Protein AF-0000000079467188 (afdb_homodimer)

Secondary structure (DSSP, 8-state):
--EEEEEEETTSS-HHHHHHHHHHHHHHHHHHH-GGGGGG-EEEEEEEPTTSEEETTEEE-HHHHHHHHH-/--EEEEEEETTSS-HHHHHHHHHHHHHHHHHHH-GGGGGG-EEEEEEEPTTSEEETTEEE-HHHHHHHHH-

InterPro domains:
  IPR004370 4-oxalocrotonate tautomerase-like domain [PF01361] (2-61)
  IPR014347 Tautomerase/MIF superfamily [G3DSA:3.30.429.10] (1-61)
  IPR014347 Tautomerase/MIF superfamily [SSF55331] (2-63)

Nearest PDB structures (foldseek):
  5cln-assembly2_I  TM=9.074E-01  e=2.224E-04  Pseudomonas putida
  3ry0-assembly1_A  TM=8.762E-01  e=1.809E-04  Streptomyces achromogenes
  3abf-assembly1_B  TM=8.597E-01  e=2.076E-04  Thermus thermophilus HB8
  3m21-assembly1_C  TM=8.565E-01  e=3.139E-04  Helicobacter pylori 26695
  3m21-assembly1_F  TM=7.450E-01  e=5.084E-04  Helicobacter pylori 26695

Solvent-accessible surface area (backbone atoms only — not comparable to full-atom values): 7704 Å² total; per-residue (Å²): 95,40,43,33,42,36,38,34,52,38,83,62,66,49,74,66,55,52,52,48,41,47,52,41,37,50,51,34,46,28,72,71,64,29,72,53,36,49,90,46,50,46,73,44,81,45,67,37,57,59,52,75,43,64,59,96,86,37,61,40,39,37,68,58,50,50,53,48,42,77,85,96,41,43,33,43,36,39,34,52,38,84,61,67,50,74,68,55,50,51,49,43,48,52,39,36,49,51,35,47,26,73,71,65,29,73,52,37,50,89,46,51,44,72,46,82,42,70,36,56,60,51,73,43,65,58,96,85,37,62,40,40,36,66,57,52,50,54,48,43,77,84

Organism: NCBI:txid2803784

Structure (mmCIF, N/CA/C/O backbone):
data_AF-0000000079467188-model_v1
#
loop_
_entity.id
_entity.type
_entity.pdbx_description
1 polymer 'Tautomerase family protein'
#
loop_
_atom_site.group_PDB
_atom_site.id
_atom_site.type_symbol
_atom_site.label_atom_id
_atom_site.label_alt_id
_atom_site.label_comp_id
_atom_site.label_asym_id
_atom_site.label_entity_id
_atom_site.label_seq_id
_atom_site.pdbx_PDB_ins_code
_atom_site.Cartn_x
_atom_site.Cartn_y
_atom_site.Cartn_z
_atom_site.occupancy
_atom_site.B_iso_or_equiv
_atom_site.auth_seq_id
_atom_site.auth_comp_id
_atom_site.auth_asym_id
_atom_site.auth_atom_id
_atom_site.pdbx_PDB_model_num
ATOM 1 N N . MET A 1 1 ? -3.857 12.547 3.951 1 74.75 1 MET A N 1
ATOM 2 C CA . MET A 1 1 ? -3.793 11.945 2.625 1 74.75 1 MET A CA 1
ATOM 3 C C . MET A 1 1 ? -2.578 11.031 2.504 1 74.75 1 MET A C 1
ATOM 5 O O . MET A 1 1 ? -1.45 11.508 2.359 1 74.75 1 MET A O 1
ATOM 9 N N . PRO A 1 2 ? -2.949 9.766 2.912 1 93.25 2 PRO A N 1
ATOM 10 C CA . PRO A 1 2 ? -2.039 8.82 2.264 1 93.25 2 PRO A CA 1
ATOM 11 C C . PRO A 1 2 ? -2.672 8.125 1.062 1 93.25 2 PRO A C 1
ATOM 13 O O . PRO A 1 2 ? -3.885 7.902 1.039 1 93.25 2 PRO A O 1
ATOM 16 N N . LEU A 1 3 ? -1.863 7.871 0.016 1 95.94 3 LEU A N 1
ATOM 17 C CA . LEU A 1 3 ? -2.25 6.996 -1.086 1 95.94 3 LEU A CA 1
ATOM 18 C C . LEU A 1 3 ? -1.447 5.699 -1.058 1 95.94 3 LEU A C 1
ATOM 20 O O . LEU A 1 3 ? -0.216 5.727 -1.014 1 95.94 3 LEU A O 1
ATOM 24 N N . ILE A 1 4 ? -2.207 4.613 -1.065 1 98.25 4 ILE A N 1
ATOM 25 C CA . ILE A 1 4 ? -1.576 3.297 -1.089 1 98.25 4 ILE A CA 1
ATOM 26 C C . ILE A 1 4 ? -1.94 2.574 -2.383 1 98.25 4 ILE A C 1
ATOM 28 O O . ILE A 1 4 ? -3.119 2.344 -2.662 1 98.25 4 ILE A O 1
ATOM 32 N N . ASP A 1 5 ? -0.909 2.248 -3.152 1 98.19 5 ASP A N 1
ATOM 33 C CA . ASP A 1 5 ? -1.101 1.442 -4.355 1 98.19 5 ASP A CA 1
ATOM 34 C C . ASP A 1 5 ? -0.672 -0.004 -4.117 1 98.19 5 ASP A C 1
ATOM 36 O O . ASP A 1 5 ? 0.472 -0.264 -3.74 1 98.19 5 ASP A O 1
ATOM 40 N N . ILE A 1 6 ? -1.548 -0.924 -4.348 1 98.44 6 ILE A N 1
ATOM 41 C CA . ILE A 1 6 ? -1.251 -2.35 -4.266 1 98.44 6 ILE A CA 1
ATOM 42 C C . ILE A 1 6 ? -1.15 -2.939 -5.668 1 98.44 6 ILE A C 1
ATOM 44 O O . ILE A 1 6 ? -2.111 -2.893 -6.441 1 98.44 6 ILE A O 1
ATOM 48 N N . GLN A 1 7 ? -0.005 -3.441 -5.98 1 97.44 7 GLN A N 1
ATOM 49 C CA . GLN A 1 7 ? 0.212 -4.098 -7.266 1 97.44 7 GLN A CA 1
ATOM 50 C C . GLN A 1 7 ? 0.262 -5.617 -7.105 1 97.44 7 GLN A C 1
ATOM 52 O O . GLN A 1 7 ? 1.071 -6.137 -6.336 1 97.44 7 GLN A O 1
ATOM 57 N N . LEU A 1 8 ? -0.51 -6.32 -7.875 1 96.62 8 LEU A N 1
ATOM 58 C CA . LEU A 1 8 ? -0.667 -7.77 -7.836 1 96.62 8 LEU A CA 1
ATOM 59 C C . LEU A 1 8 ? -0.571 -8.359 -9.234 1 96.62 8 LEU A C 1
ATOM 61 O O . LEU A 1 8 ? -0.738 -7.652 -10.234 1 96.62 8 LEU A O 1
ATOM 65 N N . ILE A 1 9 ? -0.286 -9.602 -9.25 1 95.12 9 ILE A N 1
ATOM 66 C CA . ILE A 1 9 ? -0.392 -10.32 -10.516 1 95.12 9 ILE A CA 1
ATOM 67 C C . ILE A 1 9 ? -1.849 -10.695 -10.773 1 95.12 9 ILE A C 1
ATOM 69 O O . ILE A 1 9 ? -2.555 -11.133 -9.867 1 95.12 9 ILE A O 1
ATOM 73 N N . GLN A 1 10 ? -2.271 -10.516 -12.047 1 96.56 10 GLN A N 1
ATOM 74 C CA . GLN A 1 10 ? -3.654 -10.766 -12.438 1 96.56 10 GLN A CA 1
ATOM 75 C C . GLN A 1 10 ? -4.027 -12.234 -12.25 1 96.56 10 GLN A C 1
ATOM 77 O O . GLN A 1 10 ? -3.258 -13.125 -12.609 1 96.56 10 GLN A O 1
ATOM 82 N N . GLY A 1 11 ? -5.211 -12.453 -11.656 1 95.69 11 GLY A N 1
ATOM 83 C CA . GLY A 1 11 ? -5.762 -13.797 -11.609 1 95.69 11 GLY A CA 1
ATOM 84 C C . GLY A 1 11 ? -5.367 -14.57 -10.367 1 95.69 11 GLY A C 1
ATOM 85 O O . GLY A 1 11 ? -5.785 -15.711 -10.18 1 95.69 11 GLY A O 1
ATOM 86 N N . VAL A 1 12 ? -4.586 -14.023 -9.57 1 95.44 12 VAL A N 1
ATOM 87 C CA . VAL A 1 12 ? -4.133 -14.742 -8.391 1 95.44 12 VAL A CA 1
ATOM 88 C C . VAL A 1 12 ? -5.148 -14.57 -7.262 1 95.44 12 VAL A C 1
ATOM 90 O O . VAL A 1 12 ? -5.469 -15.531 -6.551 1 95.44 12 VAL A O 1
ATOM 93 N N . PHE A 1 13 ? -5.695 -13.453 -7.102 1 96.62 13 PHE A N 1
ATOM 94 C CA . PHE A 1 13 ? -6.57 -13.156 -5.973 1 96.62 13 PHE A CA 1
ATOM 95 C C . PHE A 1 13 ? -7.988 -12.883 -6.445 1 96.62 13 PHE A C 1
ATOM 97 O O . PHE A 1 13 ? -8.195 -12.266 -7.492 1 96.62 13 PHE A O 1
ATOM 104 N N . THR A 1 14 ? -8.945 -13.203 -5.629 1 97.12 14 THR A N 1
ATOM 105 C CA . THR A 1 14 ? -10.352 -13 -5.941 1 97.12 14 THR A CA 1
ATOM 106 C C . THR A 1 14 ? -10.773 -11.57 -5.617 1 97.12 14 THR A C 1
ATOM 108 O O . THR A 1 14 ? -10.07 -10.852 -4.906 1 97.12 14 THR A O 1
ATOM 111 N N . PRO A 1 15 ? -11.922 -11.125 -6.211 1 97.62 15 PRO A N 1
ATOM 112 C CA . PRO A 1 15 ? -12.445 -9.805 -5.848 1 97.62 15 PRO A CA 1
ATOM 113 C C . PRO A 1 15 ? -12.648 -9.648 -4.34 1 97.62 15 PRO A C 1
ATOM 115 O O . PRO A 1 15 ? -12.391 -8.57 -3.791 1 97.62 15 PRO A O 1
ATOM 118 N N . GLU A 1 16 ? -13.102 -10.695 -3.707 1 98.25 16 GLU A N 1
ATOM 119 C CA . GLU A 1 16 ? -13.312 -10.656 -2.264 1 98.25 16 GLU A CA 1
ATOM 120 C C . GLU A 1 16 ? -11.992 -10.477 -1.519 1 98.25 16 GLU A C 1
ATOM 122 O O . GLU A 1 16 ? -11.922 -9.727 -0.544 1 98.25 16 GLU A O 1
ATOM 127 N N . GLN A 1 17 ? -11.047 -11.227 -1.94 1 97.88 17 GLN A N 1
ATOM 128 C CA . GLN A 1 17 ? -9.727 -11.102 -1.322 1 97.88 17 GLN A CA 1
ATOM 129 C C . GLN A 1 17 ? -9.164 -9.688 -1.503 1 97.88 17 GLN A C 1
ATOM 131 O O . GLN A 1 17 ? -8.586 -9.125 -0.575 1 97.88 17 GLN A O 1
ATOM 136 N N . LYS A 1 18 ? -9.305 -9.086 -2.678 1 98.12 18 LYS A N 1
ATOM 137 C CA . LYS A 1 18 ? -8.828 -7.73 -2.93 1 98.12 18 LYS A CA 1
ATOM 138 C C . LYS A 1 18 ? -9.562 -6.715 -2.061 1 98.12 18 LYS A C 1
ATOM 140 O O . LYS A 1 18 ? -8.953 -5.781 -1.534 1 98.12 18 LYS A O 1
ATOM 145 N N . ALA A 1 19 ? -10.828 -6.906 -1.887 1 98.56 19 ALA A N 1
ATOM 146 C CA . ALA A 1 19 ? -11.609 -6.047 -0.998 1 98.56 19 ALA A CA 1
ATOM 147 C C . ALA A 1 19 ? -11.109 -6.152 0.441 1 98.56 19 ALA A C 1
ATOM 149 O O . ALA A 1 19 ? -11.023 -5.145 1.146 1 98.56 19 ALA A O 1
ATOM 150 N N . GLU A 1 20 ? -10.828 -7.34 0.828 1 98.69 20 GLU A N 1
ATOM 151 C CA . GLU A 1 20 ? -10.297 -7.562 2.172 1 98.69 20 GLU A CA 1
ATOM 152 C C . GLU A 1 20 ? -8.938 -6.895 2.352 1 98.69 20 GLU A C 1
ATOM 154 O O . GLU A 1 20 ? -8.664 -6.301 3.396 1 98.69 20 GLU A O 1
ATOM 159 N N . MET A 1 21 ? -8.094 -6.992 1.315 1 98.5 21 MET A N 1
ATOM 160 C CA . MET A 1 21 ? -6.805 -6.305 1.36 1 98.5 21 MET A CA 1
ATOM 161 C C . MET A 1 21 ? -7 -4.805 1.565 1 98.5 21 MET A C 1
ATOM 163 O O . MET A 1 21 ? -6.328 -4.199 2.4 1 98.5 21 MET A O 1
ATOM 167 N N . ILE A 1 22 ? -7.898 -4.238 0.802 1 98.62 22 ILE A N 1
ATOM 168 C CA . ILE A 1 22 ? -8.172 -2.809 0.897 1 98.62 22 ILE A CA 1
ATOM 169 C C . ILE A 1 22 ? -8.586 -2.457 2.324 1 98.62 22 ILE A C 1
ATOM 171 O O . ILE A 1 22 ? -8.062 -1.512 2.916 1 98.62 22 ILE A O 1
ATOM 175 N N . SER A 1 23 ? -9.461 -3.238 2.881 1 98.69 23 SER A N 1
ATOM 176 C CA . SER A 1 23 ? -9.984 -2.975 4.219 1 98.69 23 SER A CA 1
ATOM 177 C C . SER A 1 23 ? -8.891 -3.096 5.273 1 98.69 23 SER A C 1
ATOM 179 O O . SER A 1 23 ? -8.719 -2.201 6.102 1 98.69 23 SER A O 1
ATOM 181 N N . LYS A 1 24 ? -8.172 -4.129 5.258 1 98.75 24 LYS A N 1
ATOM 182 C CA . LYS A 1 24 ? -7.16 -4.387 6.277 1 98.75 24 LYS A CA 1
ATOM 183 C C . LYS A 1 24 ? -6 -3.4 6.168 1 98.75 24 LYS A C 1
ATOM 185 O O . LYS A 1 24 ? -5.449 -2.965 7.18 1 98.75 24 LYS A O 1
ATOM 190 N N . VAL A 1 25 ? -5.598 -3.039 4.965 1 98.69 25 VAL A N 1
ATOM 191 C CA . VAL A 1 25 ? -4.543 -2.045 4.773 1 98.69 25 VAL A CA 1
ATOM 192 C C . VAL A 1 25 ? -5.023 -0.683 5.27 1 98.69 25 VAL A C 1
ATOM 194 O O . VAL A 1 25 ? -4.27 0.056 5.902 1 98.69 25 VAL A O 1
ATOM 197 N N . THR A 1 26 ? -6.25 -0.37 4.98 1 98.69 26 THR A N 1
ATOM 198 C CA . THR A 1 26 ? -6.816 0.867 5.508 1 98.69 26 THR A CA 1
ATOM 199 C C . THR A 1 26 ? -6.73 0.895 7.031 1 98.69 26 THR A C 1
ATOM 201 O O . THR A 1 26 ? -6.262 1.875 7.613 1 98.69 26 THR A O 1
ATOM 204 N N . GLU A 1 27 ? -7.137 -0.204 7.66 1 98.69 27 GLU A N 1
ATOM 205 C CA . GLU A 1 27 ? -7.102 -0.275 9.117 1 98.69 27 GLU A CA 1
ATOM 206 C C . GLU A 1 27 ? -5.676 -0.152 9.648 1 98.69 27 GLU A C 1
ATOM 208 O O . GLU A 1 27 ? -5.438 0.501 10.664 1 98.69 27 GLU A O 1
ATOM 213 N N . ALA A 1 28 ? -4.785 -0.805 9.023 1 98.62 28 ALA A N 1
ATOM 214 C CA . ALA A 1 28 ? -3.379 -0.713 9.406 1 98.62 28 ALA A CA 1
ATOM 215 C C . ALA A 1 28 ? -2.889 0.731 9.352 1 98.62 28 ALA A C 1
ATOM 217 O O . ALA A 1 28 ? -2.26 1.215 10.297 1 98.62 28 ALA A O 1
ATOM 218 N N . MET A 1 29 ? -3.18 1.412 8.258 1 98.38 29 MET A N 1
ATOM 219 C CA . MET A 1 29 ? -2.752 2.797 8.086 1 98.38 29 MET A CA 1
ATOM 220 C C . MET A 1 29 ? -3.389 3.701 9.133 1 98.38 29 MET A C 1
ATOM 222 O O . MET A 1 29 ? -2.697 4.484 9.789 1 98.38 29 MET A O 1
ATOM 226 N N . VAL A 1 30 ? -4.637 3.516 9.398 1 97.5 30 VAL A N 1
ATOM 227 C CA . VAL A 1 30 ? -5.387 4.367 10.32 1 97.5 30 VAL A CA 1
ATOM 228 C C . VAL A 1 30 ? -4.887 4.145 11.75 1 97.5 30 VAL A C 1
ATOM 230 O O . VAL A 1 30 ? -4.824 5.086 12.547 1 97.5 30 VAL A O 1
ATOM 233 N N . SER A 1 31 ? -4.488 3.014 12.008 1 97.81 31 SER A N 1
ATOM 234 C CA . SER A 1 31 ? -3.982 2.705 13.344 1 97.81 31 SER A CA 1
ATOM 235 C C . SER A 1 31 ? -2.707 3.486 13.648 1 97.81 31 SER A C 1
ATOM 237 O O . SER A 1 31 ? -2.367 3.703 14.812 1 97.81 31 SER A O 1
ATOM 239 N N . VAL A 1 32 ? -2.025 3.918 12.672 1 97.31 32 VAL A N 1
ATOM 240 C CA . VAL A 1 32 ? -0.779 4.652 12.859 1 97.31 32 VAL A CA 1
ATOM 241 C C . VAL A 1 32 ? -1.03 6.148 12.688 1 97.31 32 VAL A C 1
ATOM 243 O O . VAL A 1 32 ? -0.594 6.957 13.508 1 97.31 32 VAL A O 1
ATOM 246 N N . GLU A 1 33 ? -1.695 6.477 11.641 1 95.31 33 GLU A N 1
ATOM 247 C CA . GLU A 1 33 ? -1.84 7.879 11.266 1 95.31 33 GLU A CA 1
ATOM 248 C C . GLU A 1 33 ? -2.961 8.547 12.055 1 95.31 33 GLU A C 1
ATOM 250 O O . GLU A 1 33 ? -2.998 9.773 12.172 1 95.31 33 GLU A O 1
ATOM 255 N N . GLY A 1 34 ? -3.869 7.656 12.586 1 94.75 34 GLY A N 1
ATOM 256 C CA . GLY A 1 34 ? -4.98 8.195 13.359 1 94.75 34 GLY A CA 1
ATOM 257 C C . GLY A 1 34 ? -6.293 8.188 12.594 1 94.75 34 GLY A C 1
ATOM 258 O O . GLY A 1 34 ? -6.305 8.312 11.367 1 94.75 34 GLY A O 1
ATOM 259 N N . GLU A 1 35 ? -7.434 8.172 13.32 1 95.88 35 GLU A N 1
ATOM 260 C CA . GLU A 1 35 ? -8.781 8.047 12.773 1 95.88 35 GLU A CA 1
ATOM 261 C C . GLU A 1 35 ? -9.164 9.273 11.945 1 95.88 35 GLU A C 1
ATOM 263 O O . GLU A 1 35 ? -9.93 9.164 10.984 1 95.88 35 GLU A O 1
ATOM 268 N N . ALA A 1 36 ? -8.656 10.359 12.266 1 94.38 36 ALA A N 1
ATOM 269 C CA . ALA A 1 36 ? -8.992 11.617 11.602 1 94.38 36 ALA A CA 1
ATOM 270 C C . ALA A 1 36 ? -8.609 11.57 10.125 1 94.38 36 ALA A C 1
ATOM 272 O O . ALA A 1 36 ? -9.203 12.258 9.297 1 94.38 36 ALA A O 1
ATOM 273 N N . LEU A 1 37 ? -7.676 10.75 9.773 1 93.88 37 LEU A N 1
ATOM 274 C CA . LEU A 1 37 ? -7.203 10.695 8.391 1 93.88 37 LEU A CA 1
ATOM 275 C C . LEU A 1 37 ? -7.914 9.594 7.613 1 93.88 37 LEU A C 1
ATOM 277 O O . LEU A 1 37 ? -7.715 9.461 6.406 1 93.88 37 LEU A O 1
ATOM 281 N N . ARG A 1 38 ? -8.797 8.82 8.219 1 95.44 38 ARG A N 1
ATOM 282 C CA . ARG A 1 38 ? -9.492 7.715 7.57 1 95.44 38 ARG A CA 1
ATOM 283 C C . ARG A 1 38 ? -10.188 8.18 6.293 1 95.44 38 ARG A C 1
ATOM 285 O O . ARG A 1 38 ? -10.062 7.547 5.242 1 95.44 38 ARG A O 1
ATOM 292 N N . GLY A 1 39 ? -10.828 9.367 6.359 1 92.94 39 GLY A N 1
ATOM 293 C CA . GLY A 1 39 ? -11.633 9.844 5.246 1 92.94 39 GLY A CA 1
ATOM 294 C C . GLY A 1 39 ? -10.797 10.273 4.051 1 92.94 39 GLY A C 1
ATOM 295 O O . GLY A 1 39 ? -11.328 10.445 2.949 1 92.94 39 GLY A O 1
ATOM 296 N N . VAL A 1 40 ? -9.461 10.391 4.254 1 90.94 40 VAL A N 1
ATOM 297 C CA . VAL A 1 40 ? -8.609 10.844 3.158 1 90.94 40 VAL A CA 1
ATOM 298 C C . VAL A 1 40 ? -7.523 9.805 2.887 1 90.94 40 VAL A C 1
ATOM 300 O O . VAL A 1 40 ? -6.523 10.102 2.232 1 90.94 40 VAL A O 1
ATOM 303 N N . THR A 1 41 ? -7.664 8.648 3.475 1 95.56 41 THR A N 1
ATOM 304 C CA . THR A 1 41 ? -6.797 7.523 3.154 1 95.56 41 THR A CA 1
ATOM 305 C C . THR A 1 41 ? -7.336 6.75 1.954 1 95.56 41 THR A C 1
ATOM 307 O O . THR A 1 41 ? -8.445 6.211 2.002 1 95.56 41 THR A O 1
ATOM 310 N N . TRP A 1 42 ? -6.523 6.633 0.879 1 96.62 42 TRP A N 1
ATOM 311 C CA . TRP A 1 42 ? -6.938 5.938 -0.335 1 96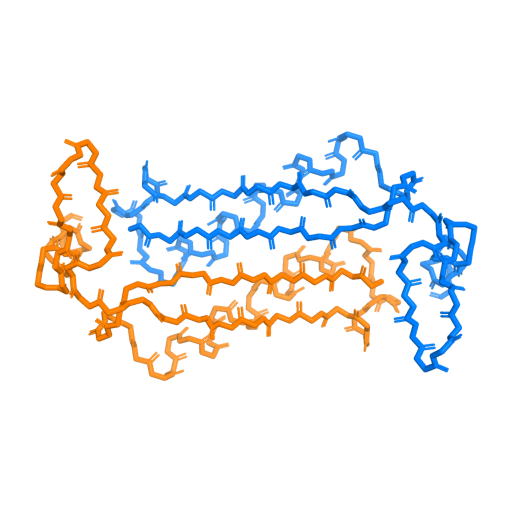.62 42 TRP A CA 1
ATOM 312 C C . TRP A 1 42 ? -6.109 4.676 -0.546 1 96.62 42 TRP A C 1
ATOM 314 O O . TRP A 1 42 ? -4.891 4.68 -0.338 1 96.62 42 TRP A O 1
ATOM 324 N N . VAL A 1 43 ? -6.832 3.639 -0.963 1 98.44 43 VAL A N 1
ATOM 325 C CA . VAL A 1 43 ? -6.176 2.395 -1.355 1 98.44 43 VAL A CA 1
ATOM 326 C C . VAL A 1 43 ? -6.648 1.979 -2.748 1 98.44 43 VAL A C 1
ATOM 328 O O . VAL A 1 43 ? -7.852 1.935 -3.016 1 98.44 43 VAL A O 1
ATOM 331 N N . ARG A 1 44 ? -5.676 1.792 -3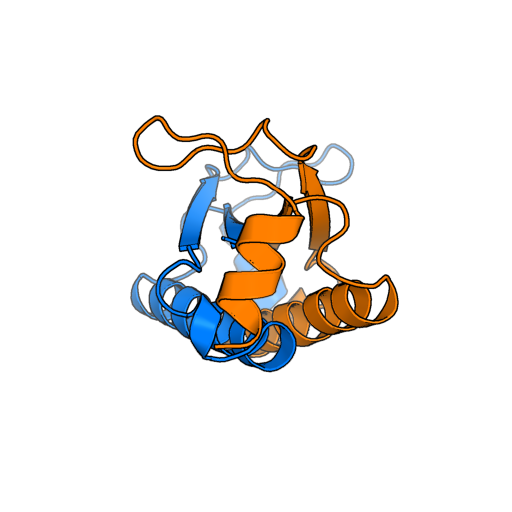.555 1 97.69 44 ARG A N 1
ATOM 332 C CA . ARG A 1 44 ? -5.984 1.308 -4.898 1 97.69 44 ARG A CA 1
ATOM 333 C C . ARG A 1 44 ? -5.285 -0.019 -5.176 1 97.69 44 ARG A C 1
ATOM 335 O O . ARG A 1 44 ? -4.133 -0.212 -4.785 1 97.69 44 ARG A O 1
ATOM 342 N N . VAL A 1 45 ? -6.004 -0.905 -5.867 1 98 45 VAL A N 1
ATOM 343 C CA . VAL A 1 45 ? -5.449 -2.193 -6.27 1 98 45 VAL A CA 1
ATOM 344 C C . VAL A 1 45 ? -5.293 -2.238 -7.789 1 98 45 VAL A C 1
ATOM 346 O O . VAL A 1 45 ? -6.246 -1.966 -8.523 1 98 45 VAL A O 1
ATOM 349 N N . GLN A 1 46 ? -4.121 -2.568 -8.156 1 97.19 46 GLN A N 1
ATOM 350 C CA . GLN A 1 46 ? -3.797 -2.709 -9.57 1 97.19 46 GLN A CA 1
ATOM 351 C C . GLN A 1 46 ? -3.23 -4.094 -9.867 1 97.19 46 GLN A C 1
ATOM 353 O O . GLN A 1 46 ? -2.465 -4.645 -9.07 1 97.19 46 GLN A O 1
ATOM 358 N N . GLU A 1 47 ? -3.58 -4.547 -11.055 1 97.25 47 GLU A N 1
ATOM 359 C CA . GLU A 1 47 ? -3.084 -5.863 -11.453 1 97.25 47 GLU A CA 1
ATOM 360 C C . GLU A 1 47 ? -2.184 -5.773 -12.68 1 97.25 47 GLU A C 1
ATOM 362 O O . GLU A 1 47 ? -2.445 -4.984 -13.586 1 97.25 47 GLU A O 1
ATOM 367 N N . THR A 1 48 ? -1.159 -6.52 -12.609 1 96.75 48 THR A N 1
ATOM 368 C CA . THR A 1 48 ? -0.231 -6.688 -13.727 1 96.75 48 THR A CA 1
ATOM 369 C C . THR A 1 48 ? -0.467 -8.016 -14.43 1 96.75 48 THR A C 1
ATOM 371 O O . THR A 1 48 ? -0.64 -9.047 -13.773 1 96.75 48 THR A O 1
ATOM 374 N N . ALA A 1 49 ? -0.48 -7.961 -15.742 1 96.94 49 ALA A N 1
ATOM 375 C CA . ALA A 1 49 ? -0.758 -9.164 -16.516 1 96.94 49 ALA A CA 1
ATOM 376 C C . ALA A 1 49 ? 0.253 -10.266 -16.203 1 96.94 49 ALA A C 1
ATOM 378 O O . ALA A 1 49 ? 1.429 -9.984 -15.961 1 96.94 49 ALA A O 1
ATOM 379 N N . SER A 1 50 ? -0.275 -11.438 -16.234 1 95.62 50 SER A N 1
ATOM 380 C CA . SER A 1 50 ? 0.61 -12.586 -16.109 1 95.62 50 SER A CA 1
ATOM 381 C C . SER A 1 50 ? 1.775 -12.5 -17.094 1 95.62 50 SER A C 1
ATOM 383 O O . SER A 1 50 ? 1.582 -12.18 -18.266 1 95.62 50 SER A O 1
ATOM 385 N N . GLY A 1 51 ? 3.023 -12.711 -16.578 1 95.38 51 GLY A N 1
ATOM 386 C CA . GLY A 1 51 ? 4.207 -12.672 -17.422 1 95.38 51 GLY A CA 1
ATOM 387 C C . GLY A 1 51 ? 4.816 -11.289 -17.547 1 95.38 51 GLY A C 1
ATOM 388 O O . GLY A 1 51 ? 5.906 -11.125 -18.094 1 95.38 51 GLY A O 1
ATOM 389 N N . GLN A 1 52 ? 4.148 -10.305 -17.156 1 95 52 GLN A N 1
ATOM 390 C CA . GLN A 1 52 ? 4.633 -8.93 -17.266 1 95 52 GLN A CA 1
ATOM 391 C C . GLN A 1 52 ? 5.207 -8.438 -15.945 1 95 52 GLN A C 1
ATOM 393 O O . GLN A 1 52 ? 5.363 -7.23 -15.742 1 95 52 GLN A O 1
ATOM 398 N N . TRP A 1 53 ? 5.402 -9.273 -14.992 1 92.19 53 TRP A N 1
ATOM 399 C CA . TRP A 1 53 ? 6.156 -9.125 -13.75 1 92.19 53 TRP A CA 1
ATOM 400 C C . TRP A 1 53 ? 7.293 -10.133 -13.68 1 92.19 53 TRP A C 1
ATOM 402 O O . TRP A 1 53 ? 7.129 -11.289 -14.078 1 92.19 53 TRP A O 1
ATOM 412 N N . ALA A 1 54 ? 8.477 -9.602 -13.375 1 90.5 54 ALA A N 1
ATOM 413 C CA . ALA A 1 54 ? 9.602 -10.531 -13.375 1 90.5 54 ALA A CA 1
ATOM 414 C C . ALA A 1 54 ? 10.461 -10.352 -12.125 1 90.5 54 ALA A C 1
ATOM 416 O O . ALA A 1 54 ? 10.516 -9.258 -11.555 1 90.5 54 ALA A O 1
ATOM 417 N N . ILE A 1 55 ? 10.977 -11.484 -11.773 1 84 55 ILE A N 1
ATOM 418 C CA . ILE A 1 55 ? 12.016 -11.492 -10.758 1 84 55 ILE A CA 1
ATOM 419 C C . ILE A 1 55 ? 13.297 -12.109 -11.328 1 84 55 ILE A C 1
ATOM 421 O O . ILE A 1 55 ? 13.273 -13.227 -11.852 1 84 55 ILE A O 1
ATOM 425 N N . GLY A 1 56 ? 14.414 -11.367 -11.242 1 86.81 56 GLY A N 1
ATOM 426 C CA . GLY A 1 56 ? 15.672 -11.898 -11.734 1 86.81 56 GLY A CA 1
ATOM 427 C C . GLY A 1 56 ? 15.648 -12.227 -13.219 1 86.81 56 GLY A C 1
ATOM 428 O O . GLY A 1 56 ? 16.25 -13.203 -13.648 1 86.81 56 GLY A O 1
ATOM 429 N N . GLY A 1 57 ? 14.875 -11.609 -13.906 1 90.25 57 GLY A N 1
ATOM 430 C CA . GLY A 1 57 ? 14.805 -11.828 -15.336 1 90.25 57 GLY A CA 1
ATOM 431 C C . GLY A 1 57 ? 13.797 -12.891 -15.734 1 90.25 57 GLY A C 1
ATOM 432 O O . GLY A 1 57 ? 13.656 -13.211 -16.922 1 90.25 57 GLY A O 1
ATOM 433 N N . GLN A 1 58 ? 13.211 -13.414 -14.719 1 91.69 58 GLN A N 1
ATOM 434 C CA . GLN A 1 58 ? 12.219 -14.445 -14.992 1 91.69 58 GLN A CA 1
ATOM 435 C C . GLN A 1 58 ? 10.805 -13.914 -14.781 1 91.69 58 GLN A C 1
ATOM 437 O O . GLN A 1 58 ? 10.461 -13.445 -13.688 1 91.69 58 GLN A O 1
ATOM 442 N N . ALA A 1 59 ? 10.086 -14.031 -15.891 1 93.56 59 ALA A N 1
ATOM 443 C CA . ALA A 1 59 ? 8.688 -13.602 -15.805 1 93.56 59 ALA A CA 1
ATOM 444 C C . ALA A 1 59 ? 7.895 -14.5 -14.867 1 93.56 59 ALA A C 1
ATOM 446 O O . ALA A 1 59 ? 8.055 -15.727 -14.891 1 93.56 59 ALA A O 1
ATOM 447 N N . LEU A 1 60 ? 7.133 -13.836 -14.055 1 91.88 60 LEU A N 1
ATOM 448 C CA . LEU A 1 60 ? 6.258 -14.57 -13.148 1 91.88 60 LEU A CA 1
ATOM 449 C C . LEU A 1 60 ? 4.871 -14.758 -13.758 1 91.88 60 LEU A C 1
ATOM 451 O O . LEU A 1 60 ? 4.348 -13.844 -14.414 1 91.88 60 LEU A O 1
ATOM 455 N N . THR A 1 61 ? 4.375 -15.992 -13.602 1 94.38 61 THR A N 1
ATOM 456 C CA . THR A 1 61 ? 3.035 -16.266 -14.102 1 94.38 61 THR A CA 1
ATOM 457 C C . THR A 1 61 ? 2.045 -16.406 -12.945 1 94.38 61 THR A C 1
ATOM 459 O O . THR A 1 61 ? 2.445 -16.625 -11.805 1 94.38 61 THR A O 1
ATOM 462 N N . THR A 1 62 ? 0.775 -16.281 -13.336 1 95.44 62 THR A N 1
ATOM 463 C CA . THR A 1 62 ? -0.304 -16.484 -12.375 1 95.44 62 THR A CA 1
ATOM 464 C C . THR A 1 62 ? -0.173 -17.844 -11.695 1 95.44 62 THR A C 1
ATOM 466 O O . THR A 1 62 ? -0.251 -17.922 -10.461 1 95.44 62 THR A O 1
ATOM 469 N N . GLU A 1 63 ? 0.066 -18.828 -12.492 1 94.06 63 GLU A N 1
ATOM 470 C CA . GLU A 1 63 ? 0.166 -20.203 -11.977 1 94.06 63 GLU A CA 1
ATOM 471 C C . GLU A 1 63 ? 1.342 -20.344 -11.016 1 94.06 63 GLU A C 1
ATOM 473 O O . GLU A 1 63 ? 1.228 -21 -9.984 1 94.06 63 GLU A O 1
ATOM 478 N N . ALA A 1 64 ? 2.432 -19.703 -11.352 1 91.31 64 ALA A N 1
ATOM 479 C CA . ALA A 1 64 ? 3.621 -19.781 -10.516 1 91.31 64 ALA A CA 1
ATOM 480 C C . ALA A 1 64 ? 3.367 -19.141 -9.148 1 91.31 64 ALA A C 1
ATOM 482 O O . ALA A 1 64 ? 3.814 -19.656 -8.125 1 91.31 64 ALA A O 1
ATOM 483 N N . VAL A 1 65 ? 2.666 -18.094 -9.102 1 90.94 65 VAL A N 1
ATOM 484 C CA . VAL A 1 65 ? 2.396 -17.391 -7.852 1 90.94 65 VAL A CA 1
ATOM 485 C C . VAL A 1 65 ? 1.404 -18.203 -7.012 1 90.94 65 VAL A C 1
ATOM 487 O O . VAL A 1 65 ? 1.528 -18.266 -5.785 1 90.94 65 VAL A O 1
ATOM 490 N N . LYS A 1 66 ? 0.439 -18.828 -7.691 1 92.81 66 LYS A N 1
ATOM 491 C CA . LYS A 1 66 ? -0.521 -19.656 -6.973 1 92.81 66 LYS A CA 1
ATOM 492 C C . LYS A 1 66 ? 0.173 -20.828 -6.289 1 92.81 66 LYS A C 1
ATOM 494 O O . LYS A 1 66 ? -0.175 -21.203 -5.164 1 92.81 66 LYS A O 1
ATOM 499 N N . THR A 1 67 ? 1.164 -21.359 -6.969 1 91.25 67 THR A N 1
ATOM 500 C CA . THR A 1 67 ? 1.932 -22.453 -6.402 1 91.25 67 THR A CA 1
ATOM 501 C C . THR A 1 67 ? 2.715 -22 -5.176 1 91.25 67 THR A C 1
ATOM 503 O O . THR A 1 67 ? 2.777 -22.719 -4.172 1 91.25 67 THR A O 1
ATOM 506 N N . LEU A 1 68 ? 3.26 -20.844 -5.289 1 85.75 68 LEU A N 1
ATOM 507 C CA . LEU A 1 68 ? 4.016 -20.281 -4.172 1 85.75 68 LEU A CA 1
ATOM 508 C C . LEU A 1 68 ? 3.113 -20.078 -2.961 1 85.75 68 LEU A C 1
ATOM 510 O O . LEU A 1 68 ? 3.543 -20.25 -1.82 1 85.75 68 LEU A O 1
ATOM 514 N N . ARG A 1 69 ? 1.902 -19.672 -3.178 1 86.44 69 ARG A N 1
ATOM 515 C CA . ARG A 1 69 ? 0.947 -19.375 -2.117 1 86.44 69 ARG A CA 1
ATOM 516 C C . ARG A 1 69 ? 0.507 -20.641 -1.399 1 86.44 69 ARG A C 1
ATOM 518 O O . ARG A 1 69 ? 0.175 -20.609 -0.212 1 86.44 69 ARG A O 1
ATOM 525 N N . GLU A 1 70 ? 0.313 -21.797 -1.979 1 81.5 70 GLU A N 1
ATOM 526 C CA . GLU A 1 70 ? -0.146 -23.062 -1.435 1 81.5 70 GLU A CA 1
ATOM 527 C C . GLU A 1 70 ? 0.97 -23.781 -0.672 1 81.5 70 GLU A C 1
ATOM 529 O O . GLU A 1 70 ? 0.705 -24.656 0.156 1 81.5 70 GLU A O 1
ATOM 534 N N . GLY A 1 71 ? 2.121 -23.328 -0.726 1 66.81 71 GLY A N 1
ATOM 535 C CA . GLY A 1 71 ? 3.191 -24.016 -0.03 1 66.81 71 GLY A CA 1
ATOM 536 C C . GLY A 1 71 ? 3.617 -23.328 1.253 1 66.81 71 GLY A C 1
ATOM 537 O O . GLY A 1 71 ? 3.211 -22.203 1.521 1 66.81 71 GLY A O 1
ATOM 538 N N . MET B 1 1 ? 4.152 -12.141 -4.91 1 75.44 1 MET B N 1
ATOM 539 C CA . MET B 1 1 ? 4.75 -10.82 -5.07 1 75.44 1 MET B CA 1
ATOM 540 C C . MET B 1 1 ? 3.672 -9.742 -5.145 1 75.44 1 MET B C 1
ATOM 542 O O . MET B 1 1 ? 3.055 -9.547 -6.195 1 75.44 1 MET B O 1
ATOM 546 N N . PRO B 1 2 ? 3.377 -9.359 -3.883 1 93.31 2 PRO B N 1
ATOM 547 C CA . PRO B 1 2 ? 2.742 -8.047 -3.988 1 93.31 2 PRO B CA 1
ATOM 548 C C . PRO B 1 2 ? 3.723 -6.898 -3.76 1 93.31 2 PRO B C 1
ATOM 550 O O . PRO B 1 2 ? 4.672 -7.039 -2.984 1 93.31 2 PRO B O 1
ATOM 553 N N . LEU B 1 3 ? 3.574 -5.785 -4.484 1 96.06 3 LEU B N 1
ATOM 554 C CA . LEU B 1 3 ? 4.254 -4.523 -4.199 1 96.06 3 LEU B CA 1
ATOM 555 C C . LEU B 1 3 ? 3.268 -3.471 -3.711 1 96.06 3 LEU B C 1
ATOM 557 O O . LEU B 1 3 ? 2.254 -3.213 -4.363 1 96.06 3 LEU B O 1
ATOM 561 N N . ILE B 1 4 ? 3.611 -2.924 -2.566 1 98.31 4 ILE B N 1
ATOM 562 C CA . ILE B 1 4 ? 2.779 -1.872 -1.994 1 98.31 4 ILE B CA 1
ATOM 563 C C . ILE B 1 4 ? 3.574 -0.572 -1.908 1 98.31 4 ILE B C 1
ATOM 565 O O . ILE B 1 4 ? 4.621 -0.519 -1.254 1 98.31 4 ILE B O 1
ATOM 569 N N . ASP B 1 5 ? 3.072 0.446 -2.576 1 98.19 5 ASP B N 1
ATOM 570 C CA . ASP B 1 5 ? 3.66 1.778 -2.484 1 98.19 5 ASP B CA 1
ATOM 571 C C . ASP B 1 5 ? 2.824 2.688 -1.586 1 98.19 5 ASP B C 1
ATOM 573 O O . ASP B 1 5 ? 1.632 2.883 -1.829 1 98.19 5 ASP B O 1
ATOM 577 N N . ILE B 1 6 ? 3.424 3.236 -0.598 1 98.44 6 ILE B N 1
ATOM 578 C CA . ILE B 1 6 ? 2.781 4.203 0.283 1 98.44 6 ILE B CA 1
ATOM 579 C C . ILE B 1 6 ? 3.293 5.609 -0.03 1 98.44 6 ILE B C 1
ATOM 581 O O . ILE B 1 6 ? 4.492 5.875 0.077 1 98.44 6 ILE B O 1
ATOM 585 N N . GLN B 1 7 ? 2.416 6.441 -0.442 1 97.44 7 GLN B N 1
ATOM 586 C CA . GLN B 1 7 ? 2.754 7.832 -0.713 1 97.44 7 GLN B CA 1
ATOM 587 C C . GLN B 1 7 ? 2.248 8.75 0.398 1 97.44 7 GLN B C 1
ATOM 589 O O . GLN B 1 7 ? 1.054 8.766 0.701 1 97.44 7 GLN B O 1
ATOM 594 N N . LEU B 1 8 ? 3.104 9.562 0.94 1 96.62 8 LEU B N 1
ATOM 595 C CA . LEU B 1 8 ? 2.844 10.469 2.057 1 96.62 8 LEU B CA 1
ATOM 596 C C . LEU B 1 8 ? 3.363 11.867 1.754 1 96.62 8 LEU B C 1
ATOM 598 O O . LEU B 1 8 ? 4.203 12.047 0.869 1 96.62 8 LEU B O 1
ATOM 602 N N . ILE B 1 9 ? 2.832 12.773 2.484 1 95.19 9 ILE B N 1
ATOM 603 C CA . ILE B 1 9 ? 3.414 14.109 2.436 1 95.19 9 ILE B CA 1
ATOM 604 C C . ILE B 1 9 ? 4.641 14.172 3.344 1 95.19 9 ILE B C 1
ATOM 606 O O . ILE B 1 9 ? 4.621 13.641 4.461 1 95.19 9 ILE B O 1
ATOM 610 N N . GLN B 1 10 ? 5.703 14.844 2.834 1 96.62 10 GLN B N 1
ATOM 611 C CA . GLN B 1 10 ? 6.969 14.938 3.551 1 96.62 10 GLN B CA 1
ATOM 612 C C . GLN B 1 10 ? 6.801 15.688 4.867 1 96.62 10 GLN B C 1
ATOM 614 O O . GLN B 1 10 ? 6.145 16.734 4.914 1 96.62 10 GLN B O 1
ATOM 619 N N . GLY B 1 11 ? 7.387 15.109 5.941 1 95.75 11 GLY B N 1
ATOM 620 C CA . GLY B 1 11 ? 7.477 15.836 7.199 1 95.75 11 GLY B CA 1
ATOM 621 C C . GLY B 1 11 ? 6.297 15.586 8.117 1 95.75 11 GLY B C 1
ATOM 622 O O . GLY B 1 11 ? 6.246 16.109 9.227 1 95.75 11 GLY B O 1
ATOM 623 N N . VAL B 1 12 ? 5.379 14.859 7.703 1 95.5 12 VAL B N 1
ATOM 624 C CA . VAL B 1 12 ? 4.203 14.625 8.531 1 95.5 12 VAL B CA 1
ATOM 625 C C . VAL B 1 12 ? 4.469 13.461 9.492 1 95.5 12 VAL B C 1
ATOM 627 O O . VAL B 1 12 ? 4.113 13.523 10.672 1 95.5 12 VAL B O 1
ATOM 630 N N . PHE B 1 13 ? 5.098 12.469 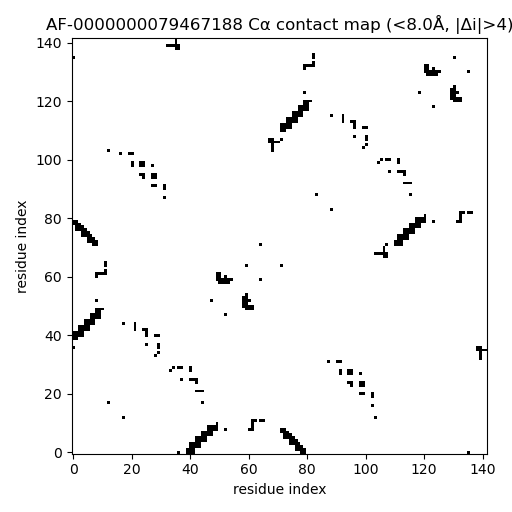9.07 1 96.62 13 PHE B N 1
ATOM 631 C CA . PHE B 1 13 ? 5.281 11.266 9.867 1 96.62 13 PHE B CA 1
ATOM 632 C C . PHE B 1 13 ? 6.754 11.047 10.195 1 96.62 13 PHE B C 1
ATOM 634 O O . PHE B 1 13 ? 7.625 11.312 9.367 1 96.62 13 PHE B O 1
ATOM 641 N N . THR B 1 14 ? 7.016 10.461 11.32 1 97.12 14 THR B N 1
ATOM 642 C CA . THR B 1 14 ? 8.375 10.188 11.773 1 97.12 14 THR B CA 1
ATOM 643 C C . THR B 1 14 ? 8.898 8.898 11.156 1 97.12 14 THR B C 1
ATOM 645 O O . THR B 1 14 ? 8.125 8.102 10.617 1 97.12 14 THR B O 1
ATOM 648 N N . PRO B 1 15 ? 10.25 8.719 11.164 1 97.69 15 PRO B N 1
ATOM 649 C CA . PRO B 1 15 ? 10.812 7.449 10.695 1 97.69 15 PRO B CA 1
ATOM 650 C C . PRO B 1 15 ? 10.211 6.242 11.414 1 97.69 15 PRO B C 1
ATOM 652 O O . PRO B 1 15 ? 9.977 5.203 10.789 1 97.69 15 PRO B O 1
ATOM 655 N N . GLU B 1 16 ? 9.977 6.398 12.695 1 98.25 16 GLU B N 1
ATOM 656 C CA . GLU B 1 16 ? 9.391 5.312 13.477 1 98.25 16 GLU B CA 1
ATOM 657 C C . GLU B 1 16 ? 7.969 5.008 13.008 1 98.25 16 GLU B C 1
ATOM 659 O O . GLU B 1 16 ? 7.578 3.842 12.906 1 98.25 16 GLU B O 1
ATOM 664 N N . GLN B 1 17 ? 7.23 6.039 12.82 1 97.88 17 GLN B N 1
ATOM 665 C CA . GLN B 1 17 ? 5.867 5.855 12.328 1 97.88 17 GLN B CA 1
ATOM 666 C C . GLN B 1 17 ? 5.867 5.18 10.953 1 97.88 17 GLN B C 1
ATOM 668 O O . GLN B 1 17 ? 5.047 4.297 10.695 1 97.88 17 GLN B O 1
ATOM 673 N N . LYS B 1 18 ? 6.754 5.555 10.047 1 98.19 18 LYS B N 1
ATOM 674 C CA . LYS B 1 18 ? 6.844 4.949 8.719 1 98.19 18 LYS B CA 1
ATOM 675 C C . LYS B 1 18 ? 7.23 3.475 8.82 1 98.19 18 LYS B C 1
ATOM 677 O O . LYS B 1 18 ? 6.691 2.637 8.094 1 98.19 18 LYS B O 1
ATOM 682 N N . ALA B 1 19 ? 8.109 3.164 9.719 1 98.56 19 ALA B N 1
ATOM 683 C CA . ALA B 1 19 ? 8.484 1.771 9.953 1 98.56 19 ALA B CA 1
ATOM 684 C C . ALA B 1 19 ? 7.289 0.96 10.445 1 98.56 19 ALA B C 1
ATOM 686 O O . ALA B 1 19 ? 7.094 -0.184 10.031 1 98.56 19 ALA B O 1
ATOM 687 N N . GLU B 1 20 ? 6.555 1.559 11.305 1 98.69 20 GLU B N 1
ATOM 688 C CA . GLU B 1 20 ? 5.355 0.9 11.82 1 98.69 20 GLU B CA 1
ATOM 689 C C . GLU B 1 20 ? 4.332 0.671 10.719 1 98.69 20 GLU B C 1
ATOM 691 O O . GLU B 1 20 ? 3.703 -0.388 10.656 1 98.69 20 GLU B O 1
ATOM 696 N N . MET B 1 21 ? 4.168 1.669 9.836 1 98.5 21 MET B N 1
ATOM 697 C CA . MET B 1 21 ? 3.279 1.502 8.688 1 98.5 21 MET B CA 1
ATOM 698 C C . MET B 1 21 ? 3.703 0.308 7.844 1 98.5 21 MET B C 1
ATOM 700 O O . MET B 1 21 ? 2.869 -0.515 7.461 1 98.5 21 MET B O 1
ATOM 704 N N . ILE B 1 22 ? 4.977 0.24 7.555 1 98.62 22 ILE B N 1
ATOM 705 C CA . ILE B 1 22 ? 5.512 -0.852 6.746 1 98.62 22 ILE B CA 1
ATOM 706 C C . ILE B 1 22 ? 5.176 -2.189 7.402 1 98.62 22 ILE B C 1
ATOM 708 O O . ILE B 1 22 ? 4.672 -3.102 6.742 1 98.62 22 ILE B O 1
ATOM 712 N N . SER B 1 23 ? 5.391 -2.275 8.688 1 98.69 23 SER B N 1
ATOM 713 C CA . SER B 1 23 ? 5.168 -3.52 9.414 1 98.69 23 SER B CA 1
ATOM 714 C C . SER B 1 23 ? 3.689 -3.9 9.422 1 98.69 23 SER B C 1
ATOM 716 O O . SER B 1 23 ? 3.334 -5.035 9.094 1 98.69 23 SER B O 1
ATOM 718 N N . LYS B 1 24 ? 2.854 -3.018 9.75 1 98.75 24 LYS B N 1
ATOM 719 C CA . LYS B 1 24 ? 1.429 -3.305 9.883 1 98.75 24 LYS B CA 1
ATOM 720 C C . LYS B 1 24 ? 0.8 -3.596 8.523 1 98.75 24 LYS B C 1
ATOM 722 O O . LYS B 1 24 ? -0.073 -4.457 8.406 1 98.75 24 LYS B O 1
ATOM 727 N N . VAL B 1 25 ? 1.197 -2.895 7.484 1 98.69 25 VAL B N 1
ATOM 728 C CA . VAL B 1 25 ? 0.701 -3.162 6.137 1 98.69 25 VAL B CA 1
ATOM 729 C C . VAL B 1 25 ? 1.167 -4.543 5.68 1 98.69 25 VAL B C 1
ATOM 731 O O . VAL B 1 25 ? 0.403 -5.289 5.066 1 98.69 25 VAL B O 1
ATOM 734 N N .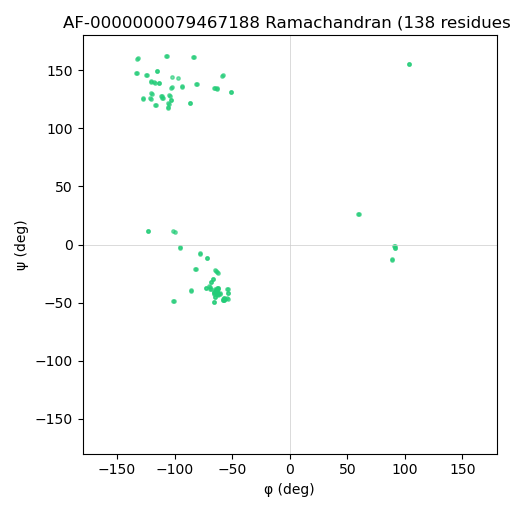 THR B 1 26 ? 2.402 -4.863 5.969 1 98.69 26 THR B N 1
ATOM 735 C CA . THR B 1 26 ? 2.887 -6.203 5.656 1 98.69 26 THR B CA 1
ATOM 736 C C . THR B 1 26 ? 2.016 -7.266 6.32 1 98.69 26 THR B C 1
ATOM 738 O O . THR B 1 26 ? 1.571 -8.211 5.664 1 98.69 26 THR B O 1
ATOM 741 N N . GLU B 1 27 ? 1.725 -7.066 7.613 1 98.69 27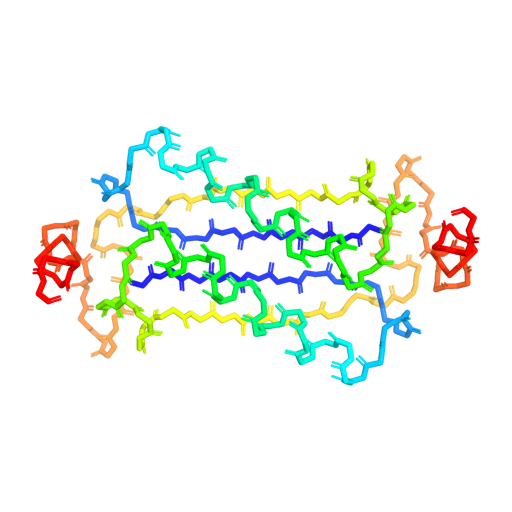 GLU B N 1
ATOM 742 C CA . GLU B 1 27 ? 0.905 -8.031 8.344 1 98.69 27 GLU B CA 1
ATOM 743 C C . GLU B 1 27 ? -0.498 -8.125 7.746 1 98.69 27 GLU B C 1
ATOM 745 O O . GLU B 1 27 ? -1.066 -9.211 7.648 1 98.69 27 GLU B O 1
ATOM 750 N N . ALA B 1 28 ? -1.059 -7.023 7.426 1 98.62 28 ALA B N 1
ATOM 751 C CA . ALA B 1 28 ? -2.377 -7 6.793 1 98.62 28 ALA B CA 1
ATOM 752 C C . ALA B 1 28 ? -2.381 -7.809 5.5 1 98.62 28 ALA B C 1
ATOM 754 O O . ALA B 1 28 ? -3.27 -8.633 5.277 1 98.62 28 ALA B O 1
ATOM 755 N N . MET B 1 29 ? -1.381 -7.574 4.652 1 98.44 29 MET B N 1
ATOM 756 C CA . MET B 1 29 ? -1.285 -8.273 3.375 1 98.44 29 MET B CA 1
ATOM 757 C C . MET B 1 29 ? -1.104 -9.773 3.588 1 98.44 29 MET B C 1
ATOM 759 O O . MET B 1 29 ? -1.815 -10.578 2.986 1 98.44 29 MET B O 1
ATOM 763 N N . VAL B 1 30 ? -0.281 -10.156 4.508 1 97.56 30 VAL B N 1
ATOM 764 C CA . VAL B 1 30 ? 0.045 -11.562 4.754 1 97.56 30 VAL B CA 1
ATOM 765 C C . VAL B 1 30 ? -1.176 -12.281 5.316 1 97.56 30 VAL B C 1
ATOM 767 O O . VAL B 1 30 ? -1.41 -13.453 5.008 1 97.56 30 VAL B O 1
ATOM 770 N N . SER B 1 31 ? -1.929 -11.609 6.027 1 97.88 31 SER B N 1
ATOM 771 C CA . SER B 1 31 ? -3.127 -12.203 6.605 1 97.88 31 SER B CA 1
ATOM 772 C C . SER B 1 31 ? -4.117 -12.625 5.523 1 97.88 31 SER B C 1
ATOM 774 O O . SER B 1 31 ? -4.957 -13.492 5.746 1 97.88 31 SER B O 1
ATOM 776 N N . VAL B 1 32 ? -4.039 -12.055 4.391 1 97.38 32 VAL B N 1
ATOM 777 C CA . VAL B 1 32 ? -4.957 -12.367 3.301 1 97.38 32 VAL B CA 1
ATOM 778 C C . VAL B 1 32 ? -4.281 -13.305 2.305 1 97.38 32 VAL B C 1
ATOM 780 O O . VAL B 1 32 ? -4.863 -14.312 1.897 1 97.38 32 VAL B O 1
ATOM 783 N N . GLU B 1 33 ? -3.105 -12.953 1.932 1 95.31 33 GLU B N 1
ATOM 784 C CA . GLU B 1 33 ? -2.432 -13.664 0.849 1 95.31 33 GLU B CA 1
ATOM 785 C C . GLU B 1 33 ? -1.776 -14.945 1.353 1 95.31 33 GLU B C 1
ATOM 787 O O . GLU B 1 33 ? -1.495 -15.852 0.569 1 95.31 33 GLU B O 1
ATOM 792 N N . GLY B 1 34 ? -1.545 -14.953 2.725 1 94.81 34 GLY B N 1
ATOM 793 C CA . GLY B 1 34 ? -0.924 -16.125 3.309 1 94.81 34 GLY B CA 1
ATOM 794 C C . GLY B 1 34 ? 0.54 -15.93 3.65 1 94.81 34 GLY B C 1
ATOM 795 O O . GLY B 1 34 ? 1.235 -15.156 2.986 1 94.81 34 GLY B O 1
ATOM 796 N N . GLU B 1 35 ? 1.068 -16.719 4.617 1 95.94 35 GLU B N 1
ATOM 797 C CA . GLU B 1 35 ? 2.416 -16.594 5.168 1 95.94 35 GLU B CA 1
ATOM 798 C C . GLU B 1 35 ? 3.471 -16.922 4.117 1 95.94 35 GLU B C 1
ATOM 800 O O . GLU B 1 35 ? 4.574 -16.375 4.141 1 95.94 35 GLU B O 1
ATOM 805 N N . ALA B 1 36 ? 3.164 -17.734 3.221 1 94.31 36 ALA B N 1
ATOM 806 C CA . ALA B 1 36 ? 4.109 -18.188 2.203 1 94.31 36 ALA B CA 1
ATOM 807 C C . ALA B 1 36 ? 4.57 -17.031 1.329 1 94.31 36 ALA B C 1
ATOM 809 O O . ALA B 1 36 ? 5.672 -17.062 0.771 1 94.31 36 ALA B O 1
ATOM 810 N N . LEU B 1 37 ? 3.801 -16.016 1.248 1 93.94 37 LEU B N 1
ATOM 811 C CA . LEU B 1 37 ? 4.137 -14.891 0.374 1 93.94 37 LEU B CA 1
ATOM 812 C C . LEU B 1 37 ? 4.848 -13.789 1.151 1 93.94 37 LEU B C 1
ATOM 814 O O . LEU B 1 37 ? 5.305 -12.805 0.564 1 93.94 37 LEU B O 1
ATOM 818 N N . ARG B 1 38 ? 5.035 -13.906 2.455 1 95.5 38 ARG B N 1
ATOM 819 C CA . ARG B 1 38 ? 5.668 -12.883 3.285 1 95.5 38 ARG B CA 1
ATOM 820 C C . ARG B 1 38 ? 7.027 -12.484 2.721 1 95.5 38 ARG B C 1
ATOM 822 O O . ARG B 1 38 ? 7.328 -11.297 2.602 1 95.5 38 ARG B O 1
ATOM 829 N N . GLY B 1 39 ? 7.805 -13.492 2.266 1 93 39 GLY B N 1
ATOM 830 C CA . GLY B 1 39 ? 9.172 -13.234 1.834 1 93 39 GLY B CA 1
ATOM 831 C C . GLY B 1 39 ? 9.25 -12.477 0.521 1 93 39 GLY B C 1
ATOM 832 O O . GLY B 1 39 ? 10.305 -11.953 0.161 1 93 39 GLY B O 1
ATOM 833 N N . VAL B 1 40 ? 8.094 -12.367 -0.185 1 90.88 40 VAL B N 1
ATOM 834 C CA . VAL B 1 40 ? 8.102 -11.688 -1.478 1 90.88 40 VAL B CA 1
ATOM 835 C C . VAL B 1 40 ? 7.109 -10.531 -1.465 1 90.88 40 VAL B C 1
ATOM 837 O O . VAL B 1 40 ? 6.73 -10.016 -2.521 1 90.88 40 VAL B O 1
ATOM 840 N N . THR B 1 41 ? 6.617 -10.195 -0.304 1 95.62 41 THR B N 1
ATOM 841 C CA . THR B 1 41 ? 5.805 -8.992 -0.134 1 95.62 41 THR B CA 1
ATOM 842 C C . THR B 1 41 ? 6.684 -7.773 0.122 1 95.62 41 THR B C 1
ATOM 844 O O . THR B 1 41 ? 7.418 -7.73 1.111 1 95.62 41 THR B O 1
ATOM 847 N N . TRP B 1 42 ? 6.578 -6.727 -0.741 1 96.69 42 TRP B N 1
ATOM 848 C CA . TRP B 1 42 ? 7.383 -5.516 -0.61 1 96.69 42 TRP B CA 1
ATOM 849 C C . TRP B 1 42 ? 6.512 -4.312 -0.273 1 96.69 42 TRP B C 1
ATOM 851 O O . TRP B 1 42 ? 5.422 -4.152 -0.829 1 96.69 42 TRP B O 1
ATOM 861 N N . VAL B 1 43 ? 7.043 -3.508 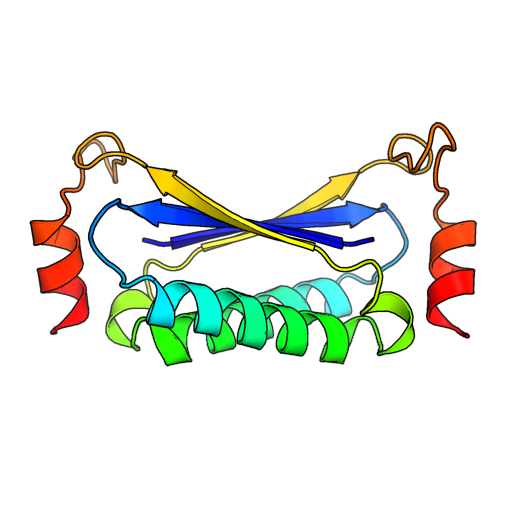0.637 1 98.44 43 VAL B N 1
ATOM 862 C CA . VAL B 1 43 ? 6.406 -2.238 0.975 1 98.44 43 VAL B CA 1
ATOM 863 C C . VAL B 1 43 ? 7.422 -1.104 0.851 1 98.44 43 VAL B C 1
ATOM 865 O O . VAL B 1 43 ? 8.531 -1.19 1.389 1 98.44 43 VAL B O 1
ATOM 868 N N . ARG B 1 44 ? 7.023 -0.165 0.081 1 97.75 44 ARG B N 1
ATOM 869 C CA . ARG B 1 44 ? 7.863 1.021 -0.062 1 97.75 44 ARG B CA 1
ATOM 870 C C . ARG B 1 44 ? 7.113 2.277 0.364 1 97.75 44 ARG B C 1
ATOM 872 O O . ARG B 1 44 ? 5.922 2.426 0.075 1 97.75 44 ARG B O 1
ATOM 879 N N . VAL B 1 45 ? 7.836 3.154 1.051 1 98.06 45 VAL B N 1
ATOM 880 C CA . VAL B 1 45 ? 7.277 4.438 1.463 1 98.06 45 VAL B CA 1
ATOM 881 C C . VAL B 1 45 ? 7.949 5.566 0.686 1 98.06 45 VAL B C 1
ATOM 883 O O . VAL B 1 45 ? 9.18 5.656 0.644 1 98.06 45 VAL B O 1
ATOM 886 N N 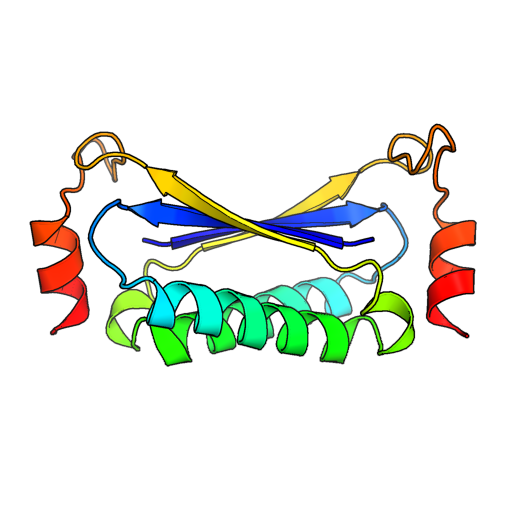. GLN B 1 46 ? 7.121 6.344 0.122 1 97.19 46 GLN B N 1
ATOM 887 C CA . GLN B 1 46 ? 7.578 7.508 -0.631 1 97.19 46 GLN B CA 1
ATOM 888 C C . GLN B 1 46 ? 6.93 8.789 -0.112 1 97.19 46 GLN B C 1
ATOM 890 O O . GLN B 1 46 ? 5.75 8.789 0.244 1 97.19 46 GLN B O 1
ATOM 895 N N . GLU B 1 47 ? 7.727 9.828 -0.179 1 97.25 47 GLU B N 1
ATOM 896 C CA . GLU B 1 47 ? 7.199 11.102 0.292 1 97.25 47 GLU B CA 1
ATOM 897 C C . GLU B 1 47 ? 7.145 12.125 -0.839 1 97.25 47 GLU B C 1
ATOM 899 O O . GLU B 1 47 ? 8.039 12.172 -1.688 1 97.25 47 GLU B O 1
ATOM 904 N N . THR B 1 48 ? 6.094 12.852 -0.82 1 96.75 48 THR B N 1
ATOM 905 C CA . THR B 1 48 ? 5.887 13.969 -1.728 1 96.75 48 THR B CA 1
ATOM 906 C C . THR B 1 48 ? 6.121 15.297 -1.01 1 96.75 48 THR B C 1
ATOM 908 O O . THR B 1 48 ? 5.656 15.492 0.117 1 96.75 48 THR B O 1
ATOM 911 N N . ALA B 1 49 ? 6.848 16.156 -1.689 1 96.94 49 ALA B N 1
ATOM 912 C CA . ALA B 1 49 ? 7.184 17.438 -1.073 1 96.94 49 ALA B CA 1
ATOM 913 C C . ALA B 1 49 ? 5.926 18.203 -0.691 1 96.94 49 ALA B C 1
ATOM 915 O O . ALA B 1 49 ? 4.91 18.141 -1.391 1 96.94 49 ALA B O 1
ATOM 916 N N . SER B 1 50 ? 6.086 18.891 0.395 1 95.75 50 SER B N 1
ATOM 917 C CA . SER B 1 50 ? 5.012 19.797 0.793 1 95.75 50 SER B CA 1
ATOM 918 C C . SER B 1 50 ? 4.605 20.703 -0.359 1 95.75 50 SER B C 1
ATOM 920 O O . SER B 1 50 ? 5.461 21.266 -1.051 1 95.75 50 SER B O 1
ATOM 922 N N . GLY B 1 51 ? 3.26 20.812 -0.625 1 95.44 51 GLY B N 1
ATOM 923 C CA . GLY B 1 51 ? 2.754 21.672 -1.683 1 95.44 51 GLY B CA 1
ATOM 924 C C . GLY B 1 51 ? 2.666 20.984 -3.027 1 95.44 51 GLY B C 1
ATOM 925 O O . GLY B 1 51 ? 2.113 21.531 -3.982 1 95.44 51 GLY B O 1
ATOM 926 N N . GLN B 1 52 ? 3.234 19.859 -3.174 1 95 52 GLN B N 1
ATOM 927 C CA . GLN B 1 52 ? 3.252 19.156 -4.445 1 95 52 GLN B CA 1
ATOM 928 C C . GLN B 1 52 ? 2.213 18.031 -4.461 1 95 52 GLN B C 1
ATOM 930 O O . GLN B 1 52 ? 2.291 17.125 -5.285 1 95 52 GLN B O 1
ATOM 935 N N . TRP B 1 53 ? 1.339 17.984 -3.525 1 92.31 53 TRP B N 1
ATOM 936 C CA . TRP B 1 53 ? 0.114 17.188 -3.438 1 92.31 53 TRP B CA 1
ATOM 937 C C . TRP B 1 53 ? -1.106 18.094 -3.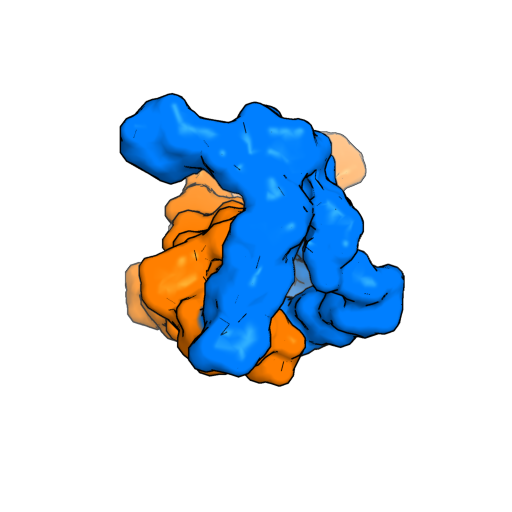291 1 92.31 53 TRP B C 1
ATOM 939 O O . TRP B 1 53 ? -1.064 19.094 -2.568 1 92.31 53 TRP B O 1
ATOM 949 N N . ALA B 1 54 ? -2.09 17.812 -4.141 1 90.5 54 ALA B N 1
ATOM 950 C CA . ALA B 1 54 ? -3.246 18.703 -4.074 1 90.5 54 ALA B CA 1
ATOM 951 C C . ALA B 1 54 ? -4.551 17.922 -4.035 1 90.5 54 ALA B C 1
ATOM 953 O O . ALA B 1 54 ? -4.617 16.797 -4.555 1 90.5 54 ALA B O 1
ATOM 954 N N . ILE B 1 55 ? -5.426 18.562 -3.342 1 84.06 55 ILE B N 1
ATOM 955 C CA . ILE B 1 55 ? -6.812 18.094 -3.379 1 84.06 55 ILE B CA 1
ATOM 956 C C . ILE B 1 55 ? -7.711 19.219 -3.885 1 84.06 55 ILE B C 1
ATOM 958 O O . ILE B 1 55 ? -7.699 20.328 -3.34 1 84.06 55 ILE B O 1
ATOM 962 N N . GLY B 1 56 ? -8.5 18.922 -4.93 1 86.56 56 GLY B N 1
ATOM 963 C CA . GLY B 1 56 ? -9.406 19.938 -5.453 1 86.56 56 GLY B CA 1
ATOM 964 C C . GLY B 1 56 ? -8.695 21.188 -5.934 1 86.56 56 GLY B C 1
ATOM 965 O O . GLY B 1 56 ? -9.203 22.297 -5.77 1 86.56 56 GLY B O 1
ATOM 966 N N . GLY B 1 57 ? -7.555 21.062 -6.293 1 89.88 57 GLY B N 1
ATOM 967 C CA . GLY B 1 57 ? -6.809 22.203 -6.805 1 89.88 57 GLY B CA 1
ATOM 968 C C . GLY B 1 57 ? -6.039 22.953 -5.727 1 89.88 57 GLY B C 1
ATOM 969 O O . GLY B 1 57 ? -5.383 23.953 -6.008 1 89.88 57 GLY B O 1
ATOM 970 N N . GLN B 1 58 ? -6.207 22.469 -4.57 1 91.56 58 GLN B N 1
ATOM 971 C CA . GLN B 1 58 ? -5.5 23.094 -3.461 1 91.56 58 GLN B CA 1
ATOM 972 C C . GLN B 1 58 ? -4.32 22.25 -3 1 91.56 58 GLN B C 1
ATOM 974 O O . GLN B 1 58 ? -4.496 21.094 -2.617 1 91.56 58 GLN B O 1
ATOM 979 N N . ALA B 1 59 ? -3.178 22.938 -3.104 1 93.44 59 ALA B N 1
ATOM 980 C CA . ALA B 1 59 ? -1.978 22.25 -2.635 1 93.44 59 ALA B CA 1
ATOM 981 C C . ALA B 1 59 ? -2.037 22 -1.129 1 93.44 59 ALA B C 1
ATOM 983 O O . ALA B 1 59 ? -2.443 22.875 -0.367 1 93.44 59 ALA B O 1
ATOM 984 N N . LEU B 1 60 ? -1.679 20.812 -0.785 1 91.94 60 LEU B N 1
ATOM 985 C CA . LEU B 1 60 ? -1.624 20.453 0.628 1 91.94 60 LEU B CA 1
ATOM 986 C C . LEU B 1 60 ? -0.222 20.672 1.188 1 91.94 60 LEU B C 1
ATOM 988 O O . LEU B 1 60 ? 0.771 20.391 0.514 1 91.94 60 LEU B O 1
ATOM 992 N N . THR B 1 61 ? -0.229 21.266 2.395 1 94.5 61 THR B N 1
ATOM 993 C CA . THR B 1 61 ? 1.054 21.453 3.061 1 94.5 61 THR B CA 1
ATOM 994 C C . THR B 1 61 ? 1.212 20.484 4.23 1 94.5 61 THR B C 1
ATOM 996 O O . THR B 1 61 ? 0.226 19.938 4.723 1 94.5 61 THR B O 1
ATOM 999 N N . THR B 1 62 ? 2.484 20.344 4.621 1 95.44 62 THR B N 1
ATOM 1000 C CA . THR B 1 62 ? 2.801 19.531 5.793 1 95.44 62 THR B CA 1
ATOM 1001 C C . THR B 1 62 ? 1.99 20 7 1 95.44 62 THR B C 1
ATOM 1003 O O . THR B 1 62 ? 1.381 19.172 7.691 1 95.44 62 THR B O 1
ATOM 1006 N N . GLU B 1 63 ? 1.97 21.281 7.195 1 94.12 63 GLU B N 1
ATOM 1007 C CA . GLU B 1 63 ? 1.274 21.859 8.344 1 94.12 63 GLU B CA 1
ATOM 1008 C C . GLU B 1 63 ? -0.224 21.578 8.273 1 94.12 63 GLU B C 1
ATOM 1010 O O . GLU B 1 63 ? -0.847 21.266 9.297 1 94.12 63 GLU B O 1
ATOM 1015 N N . ALA B 1 64 ? -0.77 21.672 7.094 1 91.56 64 ALA B N 1
ATOM 1016 C CA . ALA B 1 64 ? -2.199 21.438 6.91 1 91.56 64 ALA B CA 1
ATOM 1017 C C . ALA B 1 64 ? -2.559 19.984 7.25 1 91.56 64 ALA B C 1
ATOM 1019 O O . ALA B 1 64 ? -3.598 19.719 7.859 1 91.56 64 ALA B O 1
ATOM 1020 N N . VAL B 1 65 ? -1.754 19.078 6.906 1 91.12 65 VAL B N 1
ATOM 1021 C CA . VAL B 1 65 ? -2.023 17.656 7.156 1 91.12 65 VAL B CA 1
ATOM 1022 C C . VAL B 1 65 ? -1.869 17.359 8.641 1 91.12 65 VAL B C 1
ATOM 1024 O O . VAL B 1 65 ? -2.639 16.578 9.211 1 91.12 65 VAL B O 1
ATOM 1027 N N . LYS B 1 66 ? -0.882 18.016 9.266 1 92.94 66 LYS B N 1
ATOM 1028 C CA . LYS B 1 66 ? -0.695 17.828 10.703 1 92.94 66 LYS B CA 1
ATOM 1029 C C . LYS B 1 66 ? -1.915 18.312 11.484 1 92.94 66 LYS B C 1
ATOM 1031 O O . LYS B 1 66 ? -2.328 17.672 12.453 1 92.94 66 LYS B O 1
ATOM 1036 N N . THR B 1 67 ? -2.475 19.375 11.016 1 91.5 67 THR B N 1
ATOM 1037 C CA . THR B 1 67 ? -3.67 19.922 11.648 1 91.5 67 THR B CA 1
ATOM 1038 C C . THR B 1 67 ? -4.844 18.953 11.5 1 91.5 67 THR B C 1
ATOM 1040 O O . THR B 1 67 ? -5.605 18.75 12.445 1 91.5 67 THR B O 1
ATOM 1043 N N . LEU B 1 68 ? -4.953 18.406 10.344 1 85.88 68 LEU B N 1
ATOM 1044 C CA . LEU B 1 68 ? -6.02 17.453 10.086 1 85.88 68 LEU B CA 1
ATOM 1045 C C . LEU B 1 68 ? -5.883 16.234 10.984 1 85.88 68 LEU B C 1
ATOM 1047 O O . LEU B 1 68 ? -6.887 15.664 11.43 1 85.88 68 LEU B O 1
ATOM 1051 N N . ARG B 1 69 ? -4.691 15.805 11.242 1 86.5 69 ARG B N 1
ATOM 1052 C CA . ARG B 1 69 ? -4.406 14.617 12.039 1 86.5 69 ARG B CA 1
ATOM 1053 C C . ARG B 1 69 ? -4.75 14.852 13.508 1 86.5 69 ARG B C 1
ATOM 1055 O O . ARG B 1 69 ? -5.105 13.914 14.219 1 86.5 69 ARG B O 1
ATOM 1062 N N . GLU B 1 70 ? -4.586 15.977 14.125 1 82.06 70 GLU B N 1
ATOM 1063 C CA . GLU B 1 70 ? -4.82 16.328 15.516 1 82.06 70 GLU B CA 1
ATOM 1064 C C . GLU B 1 70 ? -6.309 16.547 15.789 1 82.06 70 GLU B C 1
ATOM 1066 O O . GLU B 1 70 ? -6.746 16.5 16.938 1 82.06 70 GLU B O 1
ATOM 1071 N N . GLY B 1 71 ? -7.098 16.547 14.82 1 67 71 GLY B N 1
ATOM 1072 C CA . GLY B 1 71 ? -8.508 16.781 15.07 1 67 71 GLY B CA 1
ATOM 1073 C C . GLY B 1 71 ? -9.352 15.523 14.977 1 67 71 GLY B C 1
ATOM 1074 O O . GLY B 1 71 ? -8.859 14.484 14.539 1 67 71 GLY B O 1
#

pLDDT: mean 94.45, std 5.49, range [66.81, 98.75]

Sequence (142 aa):
MPLIDIQLIQGVFTPEQKAEMISKVTEAMVSVEGEALRGVTWVRVQETASGQWAIGGQALTTEAVKTLREGMPLIDIQLIQGVFTPEQKAEMISKVTEAMVSVEGEALRGVTWVRVQETASGQWAIGGQALTTEAVKTLREG

Radius of gyration: 16.14 Å; Cα contacts (8 Å, |Δi|>4): 235; chains: 2; bounding box: 29×47×33 Å

Foldseek 3Di:
DDEAEAEEAPPQDDPVRVVVVQVVVLVVVCVPVHPVCSVVYYYYYYHDYQQRDDDPPGTHGSVNVNVVVVD/DDEAEAEEAPPQDDPVRVVVVQVVVLVVVCVPVHPVCSVVYYYYYYHDYQQRDDDPPGGHGSVNVNVVVVD